Protein AF-0000000084654508 (afdb_homodimer)

Nearest PDB structures (foldseek):
  8imd-assembly1_B  TM=6.483E-01  e=2.596E-02  Paenibacillus lautus NBRC 15380
  6vi4-assembly1_A-2  TM=2.922E-01  e=4.532E+00  Homo sapiens
  8imd-assembly1_B  TM=6.486E-01  e=2.596E-02  Paenibacillus lautus NBRC 15380
  6vi4-assembly1_A-2  TM=2.920E-01  e=4.532E+00  Homo sapiens

Secondary structure (DSSP, 8-state):
--HHHHHHHHHHHHHHHHT------PPPPEEEETTEEPP-SS---EE-TTS-EEEEHHHHHHHTTEEEEEETTTTEEEEEE-----------/--HHHHHHHHHHHHHHHHT------PPPPEEEETTEEPP-SS---EE-TTS-EEEEHHHHHHHTTEEEEEETTTTEEEEEE-----------

Solvent-accessible surface area (backbone atoms only — not comparable to full-atom values): 11128 Å² total; per-residue (Å²): 71,57,74,65,56,55,53,51,43,49,52,51,53,53,54,56,64,70,68,57,80,79,82,74,87,66,82,71,61,43,46,28,46,71,85,40,75,63,81,55,92,73,50,71,48,47,68,46,95,73,72,41,52,29,29,38,44,62,61,55,40,41,71,68,47,23,51,67,46,75,38,81,89,73,34,31,37,43,34,34,67,68,72,78,72,76,75,73,76,72,83,122,72,57,74,65,54,56,52,51,43,50,53,51,53,53,55,56,66,67,68,56,80,78,83,71,88,66,83,71,61,42,43,28,46,71,86,37,75,62,81,55,92,74,50,73,48,46,69,46,96,69,72,40,51,30,30,39,44,61,62,55,40,40,71,70,46,24,51,68,45,76,39,80,88,73,34,31,38,44,34,34,68,68,70,78,72,74,74,74,75,72,81,124

Organism: NCBI:txid1294263

Structure (mmCIF, N/CA/C/O backbone):
data_AF-0000000084654508-model_v1
#
loop_
_entity.id
_entity.type
_entity.pdbx_description
1 polymer 'Copper amine oxidase-like protein'
#
loop_
_atom_site.group_PDB
_atom_site.id
_atom_site.type_symbol
_atom_site.label_atom_id
_atom_site.label_alt_id
_atom_site.label_comp_id
_atom_site.label_asym_id
_atom_site.label_entity_id
_atom_site.label_seq_id
_atom_site.pdbx_PDB_ins_code
_atom_site.Cartn_x
_atom_site.Cartn_y
_atom_site.Cartn_z
_atom_site.occupancy
_atom_site.B_iso_or_equiv
_atom_site.auth_seq_id
_atom_site.auth_comp_id
_atom_site.auth_asym_id
_atom_site.auth_atom_id
_atom_site.pdbx_PDB_model_num
ATOM 1 N N . MET A 1 1 ? 3.09 -46.094 -21.031 1 55.47 1 MET A N 1
ATOM 2 C CA . MET A 1 1 ? 3.889 -44.969 -20.531 1 55.47 1 MET A CA 1
ATOM 3 C C . MET A 1 1 ? 4.863 -45.438 -19.453 1 55.47 1 MET A C 1
ATOM 5 O O . MET A 1 1 ? 4.59 -46.406 -18.734 1 55.47 1 MET A O 1
ATOM 9 N N . LYS A 1 2 ? 6.125 -45.188 -19.812 1 78 2 LYS A N 1
ATOM 10 C CA . LYS A 1 2 ? 7.117 -45.656 -18.844 1 78 2 LYS A CA 1
ATOM 11 C C . LYS A 1 2 ? 6.75 -45.188 -17.438 1 78 2 LYS A C 1
ATOM 13 O O . LYS A 1 2 ? 6.051 -44.188 -17.266 1 78 2 LYS A O 1
ATOM 18 N N . ARG A 1 3 ? 6.906 -46.281 -16.578 1 83.88 3 ARG A N 1
ATOM 19 C CA . ARG A 1 3 ? 6.676 -46.062 -15.164 1 83.88 3 ARG A CA 1
ATOM 20 C C . ARG A 1 3 ? 7.152 -44.688 -14.734 1 83.88 3 ARG A C 1
ATOM 22 O O . ARG A 1 3 ? 6.48 -44 -13.961 1 83.88 3 ARG A O 1
ATOM 29 N N . ILE A 1 4 ? 8.156 -44.188 -15.352 1 82.81 4 ILE A N 1
ATOM 30 C CA . ILE A 1 4 ? 8.789 -42.938 -15.008 1 82.81 4 ILE A CA 1
ATOM 31 C C . ILE A 1 4 ? 7.902 -41.781 -15.461 1 82.81 4 ILE A C 1
ATOM 33 O O . ILE A 1 4 ? 7.746 -40.781 -14.742 1 82.81 4 ILE A O 1
ATOM 37 N N . VAL A 1 5 ? 7.25 -41.875 -16.625 1 80.19 5 VAL A N 1
ATOM 38 C CA . VAL A 1 5 ? 6.406 -40.844 -17.188 1 80.19 5 VAL A CA 1
ATOM 39 C C . VAL A 1 5 ? 5.145 -40.688 -16.328 1 80.19 5 VAL A C 1
ATOM 41 O O . VAL A 1 5 ? 4.668 -39.562 -16.109 1 80.19 5 VAL A O 1
ATOM 44 N N . LYS A 1 6 ? 4.625 -41.812 -15.891 1 82.88 6 LYS A N 1
ATOM 45 C CA . LYS A 1 6 ? 3.449 -41.781 -15.023 1 82.88 6 LYS A CA 1
ATOM 46 C C . LYS A 1 6 ? 3.74 -41.062 -13.719 1 82.88 6 LYS A C 1
ATOM 48 O O . LYS A 1 6 ? 2.943 -40.25 -13.266 1 82.88 6 LYS A O 1
ATOM 53 N N . ILE A 1 7 ? 4.934 -41.344 -13.133 1 85.25 7 ILE A N 1
ATOM 54 C CA . ILE A 1 7 ? 5.34 -40.719 -11.875 1 85.25 7 ILE A CA 1
ATOM 55 C C . ILE A 1 7 ? 5.52 -39.219 -12.055 1 85.25 7 ILE A C 1
ATOM 57 O O . ILE A 1 7 ? 5.051 -38.438 -11.234 1 85.25 7 ILE A O 1
ATOM 61 N N . LEU A 1 8 ? 6.086 -38.812 -13.164 1 83 8 LEU A N 1
ATOM 62 C CA . LEU A 1 8 ? 6.324 -37.406 -13.453 1 83 8 LEU A CA 1
ATOM 63 C C . LEU A 1 8 ? 5.004 -36.656 -13.617 1 83 8 LEU A C 1
ATOM 65 O O . LEU A 1 8 ? 4.852 -35.562 -13.109 1 83 8 LEU A O 1
ATOM 69 N N . THR A 1 9 ? 4.09 -37.281 -14.312 1 84.19 9 THR A N 1
ATOM 70 C CA . THR A 1 9 ? 2.781 -36.688 -14.539 1 84.19 9 THR A CA 1
ATOM 71 C C . THR A 1 9 ? 2.049 -36.469 -13.211 1 84.19 9 THR A C 1
ATOM 73 O O . THR A 1 9 ? 1.467 -35.406 -12.984 1 84.19 9 THR A O 1
ATOM 76 N N . VAL A 1 10 ? 2.152 -37.469 -12.375 1 86.06 10 VAL A N 1
ATOM 77 C CA . VAL A 1 10 ? 1.497 -37.375 -11.07 1 86.06 10 VAL A CA 1
ATOM 78 C C . VAL A 1 10 ? 2.123 -36.25 -10.242 1 86.06 10 VAL A C 1
ATOM 80 O O . VAL A 1 10 ? 1.411 -35.469 -9.617 1 86.06 10 VAL A O 1
ATOM 83 N N . VAL A 1 11 ? 3.426 -36.219 -10.281 1 85.75 11 VAL A N 1
ATOM 84 C CA . VAL A 1 11 ? 4.152 -35.219 -9.523 1 85.75 11 VAL A CA 1
ATOM 85 C C . VAL A 1 11 ? 3.762 -33.812 -10.008 1 85.75 11 VAL A C 1
ATOM 87 O O . VAL A 1 11 ? 3.539 -32.906 -9.203 1 85.75 11 VAL A O 1
ATOM 90 N N . LEU A 1 12 ? 3.574 -33.656 -11.25 1 83.19 12 LEU A N 1
ATOM 91 C CA . LEU A 1 12 ? 3.205 -32.375 -11.844 1 83.19 12 LEU A CA 1
ATOM 92 C C . LEU A 1 12 ? 1.783 -32 -11.453 1 83.19 12 LEU A C 1
ATOM 94 O O . LEU A 1 12 ? 1.524 -30.844 -11.125 1 83.19 12 LEU A O 1
ATOM 98 N N . ILE A 1 13 ? 0.902 -32.875 -11.5 1 83.25 13 ILE A N 1
ATOM 99 C CA . ILE A 1 13 ? -0.489 -32.625 -11.141 1 83.25 13 ILE A CA 1
ATOM 100 C C . ILE A 1 13 ? -0.581 -32.25 -9.664 1 83.25 13 ILE A C 1
ATOM 102 O O . ILE A 1 13 ? -1.269 -31.281 -9.312 1 83.25 13 ILE A O 1
ATOM 106 N N . VAL A 1 14 ? 0.2 -32.938 -8.852 1 83.81 14 VAL A N 1
ATOM 107 C CA . VAL A 1 14 ? 0.154 -32.688 -7.41 1 83.81 14 VAL A CA 1
ATOM 108 C C . VAL A 1 14 ? 0.692 -31.297 -7.102 1 83.81 14 VAL A C 1
ATOM 110 O O . VAL A 1 14 ? 0.102 -30.562 -6.309 1 83.81 14 VAL A O 1
ATOM 113 N N . THR A 1 15 ? 1.79 -30.922 -7.75 1 83.69 15 THR A N 1
ATOM 114 C CA . THR A 1 15 ? 2.387 -29.609 -7.488 1 83.69 15 THR A CA 1
ATOM 115 C C . THR A 1 15 ? 1.466 -28.484 -7.965 1 83.69 15 THR A C 1
ATOM 117 O O . THR A 1 15 ? 1.374 -27.438 -7.324 1 83.69 15 THR A O 1
ATOM 120 N N . TYR A 1 16 ? 0.72 -28.672 -8.984 1 81.5 16 TYR A N 1
ATOM 121 C CA . TYR A 1 16 ? -0.21 -27.688 -9.508 1 81.5 16 TYR A CA 1
AT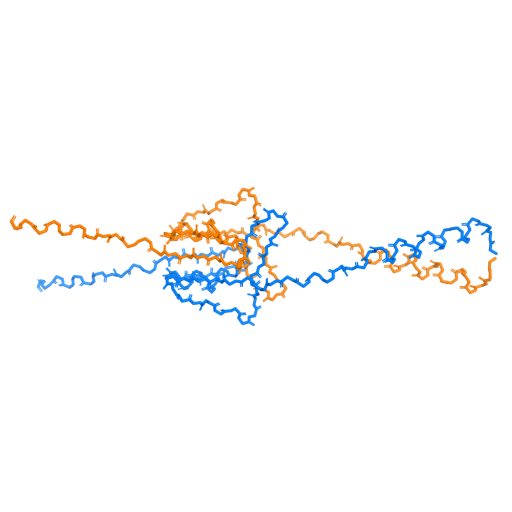OM 122 C C . TYR A 1 16 ? -1.393 -27.484 -8.57 1 81.5 16 TYR A C 1
ATOM 124 O O . TYR A 1 16 ? -1.846 -26.359 -8.352 1 81.5 16 TYR A O 1
ATOM 132 N N . LEU A 1 17 ? -1.836 -28.531 -7.973 1 80.5 17 LEU A N 1
ATOM 133 C CA . LEU A 1 17 ? -2.986 -28.484 -7.078 1 80.5 17 LEU A CA 1
ATOM 134 C C . LEU A 1 17 ? -2.635 -27.781 -5.773 1 80.5 17 LEU A C 1
ATOM 136 O O . LEU A 1 17 ? -3.475 -27.094 -5.188 1 80.5 17 LEU A O 1
ATOM 140 N N . LEU A 1 18 ? -1.39 -27.875 -5.418 1 80.12 18 LEU A N 1
ATOM 141 C CA . LEU A 1 18 ? -0.964 -27.266 -4.16 1 80.12 18 LEU A CA 1
ATOM 142 C C . LEU A 1 18 ? -0.744 -25.766 -4.328 1 80.12 18 LEU A C 1
ATOM 144 O O . LEU A 1 18 ? -0.767 -25.016 -3.346 1 80.12 18 LEU A O 1
ATOM 148 N N . SER A 1 19 ? -0.588 -25.234 -5.574 1 75.19 19 SER A N 1
ATOM 149 C CA . SER A 1 19 ? -0.304 -23.828 -5.828 1 75.19 19 SER A CA 1
ATOM 150 C C . SER A 1 19 ? -1.59 -23.016 -5.996 1 75.19 19 SER A C 1
ATOM 152 O O . SER A 1 19 ? -1.559 -21.875 -6.449 1 75.19 19 SER A O 1
ATOM 154 N N . LEU A 1 20 ? -2.697 -23.547 -5.551 1 72 20 LEU A N 1
ATOM 155 C CA . LEU A 1 20 ? -3.943 -22.797 -5.656 1 72 20 LEU A CA 1
ATOM 156 C C . LEU A 1 20 ? -4.043 -21.75 -4.551 1 72 20 LEU A C 1
ATOM 158 O O . LEU A 1 20 ? -3.76 -22.031 -3.389 1 72 20 LEU A O 1
ATOM 162 N N . PRO A 1 21 ? -4.164 -20.5 -4.961 1 73.06 21 PRO A N 1
ATOM 163 C CA . PRO A 1 21 ? -4.238 -19.422 -3.973 1 73.06 21 PRO A CA 1
ATOM 164 C C . PRO A 1 21 ? -5.383 -19.609 -2.979 1 73.06 21 PRO A C 1
ATOM 166 O O . PRO A 1 21 ? -6.453 -20.109 -3.352 1 73.06 21 PRO A O 1
ATOM 169 N N . THR A 1 22 ? -5.02 -19.609 -1.68 1 70.5 22 THR A N 1
ATOM 170 C CA . THR A 1 22 ? -6.027 -19.609 -0.625 1 70.5 22 THR A CA 1
ATOM 171 C C . THR A 1 22 ? -6.688 -18.234 -0.508 1 70.5 22 THR A C 1
ATOM 173 O O . THR A 1 22 ? -6.031 -17.203 -0.681 1 70.5 22 THR A O 1
ATOM 176 N N . LEU A 1 23 ? -7.953 -18.203 -0.797 1 64.5 23 LEU A N 1
ATOM 177 C CA . LEU A 1 23 ? -8.742 -16.984 -0.592 1 64.5 23 LEU A CA 1
ATOM 178 C C . LEU A 1 23 ? -8.969 -16.734 0.894 1 64.5 23 LEU A C 1
ATOM 180 O O . LEU A 1 23 ? -9.484 -17.594 1.604 1 64.5 23 LEU A O 1
ATOM 184 N N . ALA A 1 24 ? -8.062 -16.062 1.516 1 60.91 24 ALA A N 1
ATOM 185 C CA . ALA A 1 24 ? -8.281 -15.648 2.9 1 60.91 24 ALA A CA 1
ATOM 186 C C . ALA A 1 24 ? -9.289 -14.5 2.979 1 60.91 24 ALA A C 1
ATOM 188 O O . ALA A 1 24 ? -9.227 -13.562 2.182 1 60.91 24 ALA A O 1
ATOM 189 N N . ILE A 1 25 ? -10.383 -14.867 3.527 1 67.56 25 ILE A N 1
ATOM 190 C CA . ILE A 1 25 ? -11.352 -13.812 3.809 1 67.56 25 ILE A CA 1
ATOM 191 C C . ILE A 1 25 ? -10.844 -12.945 4.961 1 67.56 25 ILE A C 1
ATOM 193 O O . ILE A 1 25 ? -10.641 -13.438 6.07 1 67.56 25 ILE A O 1
ATOM 197 N N . GLU A 1 26 ? -10.125 -11.977 4.637 1 74.5 26 GLU A N 1
ATOM 198 C CA . GLU A 1 26 ? -9.703 -11.062 5.695 1 74.5 26 GLU A CA 1
ATOM 199 C C . GLU A 1 26 ? -10.609 -9.836 5.75 1 74.5 26 GLU A C 1
ATOM 201 O O . GLU A 1 26 ? -11.188 -9.438 4.734 1 74.5 26 GLU A O 1
ATOM 206 N N . LEU A 1 27 ? -10.961 -9.406 7.078 1 84.94 27 LEU A N 1
ATOM 207 C CA . LEU A 1 27 ? -11.703 -8.164 7.262 1 84.94 27 LEU A CA 1
ATOM 208 C C . LEU A 1 27 ? -11.039 -7.02 6.512 1 84.94 27 LEU A C 1
ATOM 210 O O . LEU A 1 27 ? -9.805 -6.922 6.477 1 84.94 27 LEU A O 1
ATOM 214 N N . PRO A 1 28 ? -11.883 -6.262 5.91 1 91.12 28 PRO A N 1
ATOM 215 C CA . PRO A 1 28 ? -11.305 -5.102 5.227 1 91.12 28 PRO A CA 1
ATOM 216 C C . PRO A 1 28 ? -10.641 -4.117 6.188 1 91.12 28 PRO A C 1
ATOM 218 O O . PRO A 1 28 ? -11.109 -3.941 7.316 1 91.12 28 PRO A O 1
ATOM 221 N N . ILE A 1 29 ? -9.578 -3.625 5.77 1 95.31 29 ILE A N 1
ATOM 222 C CA . ILE A 1 29 ? -8.844 -2.65 6.574 1 95.31 29 ILE A CA 1
ATOM 223 C C . ILE A 1 29 ? -9.602 -1.322 6.582 1 95.31 29 ILE A C 1
ATOM 225 O O . ILE A 1 29 ? -9.984 -0.813 5.531 1 95.31 29 ILE A O 1
ATOM 229 N N . ARG A 1 30 ? -9.898 -0.706 7.836 1 97 30 ARG A N 1
ATOM 230 C CA . ARG A 1 30 ? -10.5 0.61 8 1 97 30 ARG A CA 1
ATOM 231 C C . ARG A 1 30 ? -9.445 1.666 8.312 1 97 30 ARG A C 1
ATOM 233 O O . ARG A 1 30 ? -8.609 1.475 9.195 1 97 30 ARG A O 1
ATOM 240 N N . VAL A 1 31 ? -9.438 2.697 7.496 1 98.19 31 VAL A N 1
ATOM 241 C CA . VAL A 1 31 ? -8.539 3.828 7.73 1 98.19 31 VAL A CA 1
ATOM 242 C C . VAL A 1 31 ? -9.352 5.047 8.156 1 98.19 31 VAL A C 1
ATOM 244 O O . VAL A 1 31 ? -10.32 5.422 7.488 1 98.19 31 VAL A O 1
ATOM 247 N N . VAL A 1 32 ? -9.078 5.59 9.344 1 98.38 32 VAL A N 1
ATOM 248 C CA . VAL A 1 32 ? -9.75 6.762 9.898 1 98.38 32 VAL A CA 1
ATOM 249 C C . VAL A 1 32 ? -8.758 7.91 10.039 1 98.38 32 VAL A C 1
ATOM 251 O O . VAL A 1 32 ? -7.664 7.73 10.578 1 98.38 32 VAL A O 1
ATOM 254 N N . VAL A 1 33 ? -9.094 9.086 9.477 1 97.88 33 VAL A N 1
ATOM 255 C CA . VAL A 1 33 ? -8.297 10.297 9.586 1 97.88 33 VAL A CA 1
ATOM 256 C C . VAL A 1 33 ? -9.086 11.375 10.328 1 97.88 33 VAL A C 1
ATOM 258 O O . VAL A 1 33 ? -10.148 11.797 9.875 1 97.88 33 VAL A O 1
ATOM 261 N N . ASN A 1 34 ? -8.523 11.734 11.461 1 97.06 34 ASN A N 1
ATOM 262 C CA . ASN A 1 34 ? -9.172 12.742 12.297 1 97.06 34 ASN A CA 1
ATOM 263 C C . ASN A 1 34 ? -10.648 12.414 12.523 1 97.06 34 ASN A C 1
ATOM 265 O O . ASN A 1 34 ? -11.516 13.273 12.367 1 97.06 34 ASN A O 1
ATOM 269 N N . GLY A 1 35 ? -10.914 11.164 12.727 1 96.44 35 GLY A N 1
ATOM 270 C CA . GLY A 1 35 ? -12.25 10.727 13.102 1 96.44 35 GLY A CA 1
ATOM 271 C C . GLY A 1 35 ? -13.125 10.383 11.914 1 96.44 35 GLY A C 1
ATOM 272 O O . GLY A 1 35 ? -14.242 9.898 12.078 1 96.44 35 GLY A O 1
ATOM 273 N N . THR A 1 36 ? -12.68 10.57 10.758 1 97.5 36 THR A N 1
ATOM 274 C CA . THR A 1 36 ? -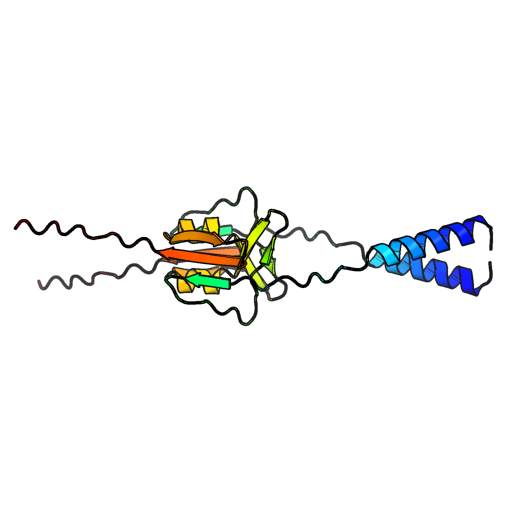13.469 10.328 9.562 1 97.5 36 THR A CA 1
ATOM 275 C C . THR A 1 36 ? -12.938 9.117 8.797 1 97.5 36 THR A C 1
ATOM 277 O O . THR A 1 36 ? -11.742 9.039 8.5 1 97.5 36 THR A O 1
ATOM 280 N N . LYS A 1 37 ? -13.836 8.25 8.539 1 97.62 37 LYS A N 1
ATOM 281 C CA . LYS A 1 37 ? -13.453 7.082 7.75 1 97.62 37 LYS A CA 1
ATOM 282 C C . LYS A 1 37 ? -13.195 7.465 6.297 1 97.62 37 LYS A C 1
ATOM 284 O O . LYS A 1 37 ? -13.992 8.18 5.684 1 97.62 37 LYS A O 1
ATOM 289 N N . ILE A 1 38 ? -12.094 6.926 5.797 1 97.19 38 ILE A N 1
ATOM 290 C CA . ILE A 1 38 ? -11.711 7.207 4.414 1 97.19 38 ILE A CA 1
ATOM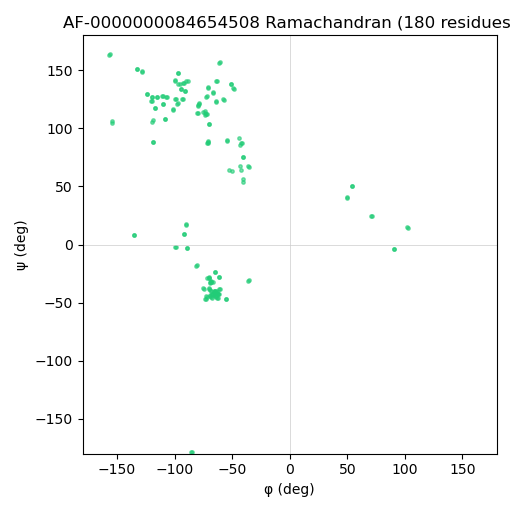 291 C C . ILE A 1 38 ? -12.25 6.109 3.498 1 97.19 38 ILE A C 1
ATOM 293 O O . ILE A 1 38 ? -12.164 4.922 3.822 1 97.19 38 ILE A O 1
ATOM 297 N N . ASN A 1 39 ? -12.82 6.551 2.436 1 95.5 39 ASN A N 1
ATOM 298 C CA . ASN A 1 39 ? -13.273 5.625 1.402 1 95.5 39 ASN A CA 1
ATOM 299 C C . ASN A 1 39 ? -12.195 5.41 0.339 1 95.5 39 ASN A C 1
ATOM 301 O O . ASN A 1 39 ? -11.539 6.359 -0.087 1 95.5 39 ASN A O 1
ATOM 305 N N . PHE A 1 40 ? -12.062 4.16 -0.074 1 95.75 40 PHE A N 1
ATOM 306 C CA . PHE A 1 40 ? -11.133 3.779 -1.13 1 95.75 40 PHE A CA 1
ATOM 307 C C . PHE A 1 40 ? -11.875 3.166 -2.312 1 95.75 40 PHE A C 1
ATOM 309 O O . PHE A 1 40 ? -12.008 1.944 -2.404 1 95.75 40 PHE A O 1
ATOM 316 N N . PRO A 1 41 ? -12.297 3.906 -3.191 1 93.12 41 PRO A N 1
ATOM 317 C CA . PRO A 1 41 ? -13.188 3.43 -4.258 1 93.12 41 PRO A CA 1
ATOM 318 C C . PRO A 1 41 ? -12.477 2.49 -5.23 1 93.12 41 PRO A C 1
ATOM 320 O O . PRO A 1 41 ? -13.102 1.575 -5.773 1 93.12 41 PRO A O 1
ATOM 323 N N . ASP A 1 42 ? -11.18 2.684 -5.477 1 90.38 42 ASP A N 1
ATOM 324 C CA . ASP A 1 42 ? -10.547 1.92 -6.547 1 90.38 42 ASP A CA 1
ATOM 325 C C . ASP A 1 42 ? -9.195 1.361 -6.098 1 90.38 42 ASP A C 1
ATOM 327 O O . ASP A 1 42 ? -8.422 0.859 -6.914 1 90.38 42 ASP A O 1
ATOM 331 N N . ALA A 1 43 ? -8.867 1.45 -4.953 1 89.69 43 ALA A N 1
ATOM 332 C CA . ALA A 1 43 ? -7.621 0.927 -4.406 1 89.69 43 ALA A CA 1
ATOM 333 C C . ALA A 1 43 ? -7.758 0.635 -2.914 1 89.69 43 ALA A C 1
ATOM 335 O O . ALA A 1 43 ? -7.676 1.547 -2.088 1 89.69 43 ALA A O 1
ATOM 336 N N . GLU A 1 44 ? -7.824 -0.579 -2.578 1 93.19 44 GLU A N 1
ATOM 337 C CA . GLU A 1 44 ? -8.086 -0.921 -1.184 1 93.19 44 GLU A CA 1
ATOM 338 C C . GLU A 1 44 ? -6.789 -1.064 -0.397 1 93.19 44 GLU A C 1
ATOM 340 O O . GLU A 1 44 ? -5.801 -1.592 -0.912 1 93.19 44 GLU A O 1
ATOM 345 N N . PRO A 1 45 ? -6.793 -0.589 0.832 1 96.5 45 PRO A N 1
ATOM 346 C CA . PRO A 1 45 ? -5.66 -0.875 1.717 1 96.5 45 PRO A CA 1
ATOM 347 C C . PRO A 1 45 ? -5.477 -2.367 1.977 1 96.5 45 PRO A C 1
ATOM 349 O O . PRO A 1 45 ? -6.414 -3.148 1.806 1 96.5 45 PRO A O 1
ATOM 352 N N . PHE A 1 46 ? -4.289 -2.801 2.336 1 94.06 46 PHE A N 1
ATOM 353 C CA . PHE A 1 46 ? -4.023 -4.184 2.717 1 94.06 46 PHE A CA 1
ATOM 354 C C . PHE A 1 46 ? -2.793 -4.273 3.609 1 94.06 46 PHE A C 1
ATOM 356 O O . PHE A 1 46 ? -2.041 -3.307 3.738 1 94.06 46 PHE A O 1
ATOM 363 N N . ILE A 1 47 ? -2.699 -5.379 4.234 1 93 47 ILE A N 1
ATOM 364 C CA . ILE A 1 47 ? -1.519 -5.664 5.043 1 93 47 ILE A CA 1
ATOM 365 C C . ILE A 1 47 ? -0.498 -6.438 4.211 1 93 47 ILE A C 1
ATOM 367 O O . ILE A 1 47 ? -0.819 -7.477 3.631 1 93 47 ILE A O 1
ATOM 371 N N . ASP A 1 48 ? 0.675 -5.918 4.145 1 91.06 48 ASP A N 1
ATOM 372 C CA . ASP A 1 48 ? 1.679 -6.543 3.289 1 91.06 48 ASP A CA 1
ATOM 373 C C . ASP A 1 48 ? 2.395 -7.676 4.02 1 91.06 48 ASP A C 1
ATOM 375 O O . ASP A 1 48 ? 2.045 -8.008 5.156 1 91.06 48 ASP A O 1
ATOM 379 N N . GLU A 1 49 ? 3.334 -8.289 3.375 1 87.81 49 GLU A N 1
ATOM 380 C CA . GLU A 1 49 ? 4.027 -9.461 3.896 1 87.81 49 GLU A CA 1
ATOM 381 C C . GLU A 1 49 ? 4.836 -9.117 5.145 1 87.81 49 GLU A C 1
ATOM 383 O O . GLU A 1 49 ? 5.156 -10 5.945 1 87.81 49 GLU A O 1
ATOM 388 N N . ASN A 1 50 ? 5.18 -7.844 5.246 1 91.25 50 ASN A N 1
ATOM 389 C CA . ASN A 1 50 ? 5.934 -7.387 6.41 1 91.25 50 ASN A CA 1
ATOM 390 C C . ASN A 1 50 ? 5.008 -6.891 7.516 1 91.25 50 ASN A C 1
ATOM 392 O O . ASN A 1 50 ? 5.449 -6.211 8.445 1 91.25 50 ASN A O 1
ATOM 396 N N . SER A 1 51 ? 3.725 -7.094 7.375 1 91.62 51 SER A N 1
ATOM 397 C CA . SER A 1 51 ? 2.707 -6.75 8.359 1 91.62 51 SER A CA 1
ATOM 398 C C . SER A 1 51 ? 2.516 -5.242 8.453 1 91.62 51 SER A C 1
ATOM 400 O O . SER A 1 51 ? 2.227 -4.711 9.531 1 91.62 51 SER A O 1
ATOM 402 N N . ARG A 1 52 ? 2.855 -4.609 7.402 1 93.5 52 ARG A N 1
ATOM 403 C CA . ARG A 1 52 ? 2.604 -3.172 7.336 1 93.5 52 ARG A CA 1
ATOM 404 C C . ARG A 1 52 ? 1.335 -2.875 6.543 1 93.5 52 ARG A C 1
ATOM 406 O O . ARG A 1 52 ? 1.048 -3.539 5.547 1 93.5 52 ARG A O 1
ATOM 413 N N . THR A 1 53 ? 0.586 -1.943 6.973 1 96.5 53 THR A N 1
ATOM 414 C CA . THR A 1 53 ? -0.625 -1.538 6.266 1 96.5 53 THR A CA 1
ATOM 415 C C . THR A 1 53 ? -0.288 -0.621 5.094 1 96.5 53 THR A C 1
ATOM 417 O O . THR A 1 53 ? 0.205 0.491 5.293 1 96.5 53 THR A O 1
ATOM 420 N N . GLN A 1 54 ? -0.525 -1.097 3.875 1 97.19 54 GLN A N 1
ATOM 421 C CA . GLN A 1 54 ? -0.359 -0.316 2.654 1 97.19 54 GLN A CA 1
ATOM 422 C C . GLN A 1 54 ? -1.657 0.387 2.27 1 97.19 54 GLN A C 1
ATOM 424 O O . GLN A 1 54 ? -2.734 -0.212 2.324 1 97.19 54 GLN A O 1
ATOM 429 N N . VAL A 1 55 ? -1.563 1.667 1.968 1 98 55 VAL A N 1
ATOM 430 C CA . VAL A 1 55 ? -2.744 2.441 1.601 1 98 55 VAL A CA 1
ATOM 431 C C . VAL A 1 55 ? -2.457 3.26 0.344 1 98 55 VAL A C 1
ATOM 433 O O . VAL A 1 55 ? -1.311 3.645 0.095 1 98 55 VAL A O 1
ATOM 436 N N . PRO A 1 56 ? -3.461 3.516 -0.413 1 97.69 56 PRO A N 1
ATOM 437 C CA . PRO A 1 56 ? -3.256 4.465 -1.511 1 97.69 56 PRO A CA 1
ATOM 438 C C . PRO A 1 56 ? -2.926 5.871 -1.02 1 97.69 56 PRO A C 1
ATOM 440 O O . PRO A 1 56 ? -3.732 6.492 -0.323 1 97.69 56 PRO A O 1
ATOM 443 N N . ILE A 1 57 ? -1.826 6.422 -1.421 1 97.88 57 ILE A N 1
ATOM 444 C CA . ILE A 1 57 ? -1.277 7.641 -0.833 1 97.88 57 ILE A CA 1
ATOM 445 C C . ILE A 1 57 ? -2.178 8.828 -1.167 1 97.88 57 ILE A C 1
ATOM 447 O O . ILE A 1 57 ? -2.332 9.742 -0.358 1 97.88 57 ILE A O 1
ATOM 451 N N . ARG A 1 58 ? -2.811 8.805 -2.328 1 97.19 58 ARG A N 1
ATOM 452 C CA . ARG A 1 58 ? -3.615 9.938 -2.758 1 97.19 58 ARG A CA 1
ATOM 453 C C . ARG A 1 58 ? -4.781 10.172 -1.805 1 97.19 58 ARG A C 1
ATOM 455 O O . ARG A 1 58 ? -4.992 11.297 -1.336 1 97.19 58 ARG A O 1
ATOM 462 N N . PHE A 1 59 ? -5.461 9.195 -1.439 1 96.31 59 PHE A N 1
ATOM 463 C CA . PHE A 1 59 ? -6.645 9.328 -0.593 1 96.31 59 PHE A CA 1
ATOM 464 C C . PHE A 1 59 ? -6.25 9.672 0.837 1 96.31 59 PHE A C 1
ATOM 466 O O . PHE A 1 59 ? -6.84 10.562 1.45 1 96.31 59 PHE A O 1
ATOM 473 N N . VAL A 1 60 ? -5.266 9 1.337 1 96.81 60 VAL A N 1
ATOM 474 C CA . VAL A 1 60 ? -4.855 9.211 2.721 1 96.81 60 VAL A CA 1
ATOM 475 C C . VAL A 1 60 ? -4.125 10.547 2.84 1 96.81 60 VAL A C 1
ATOM 477 O O . VAL A 1 60 ? -4.375 11.32 3.77 1 96.81 60 VAL A O 1
ATOM 480 N N . GLY A 1 61 ? -3.164 10.812 1.919 1 97.12 61 GLY A N 1
ATOM 481 C CA . GLY A 1 61 ? -2.449 12.086 1.937 1 97.12 61 GLY A CA 1
ATOM 482 C C . GLY A 1 61 ? -3.371 13.289 1.882 1 97.12 61 GLY A C 1
ATOM 483 O O . GLY A 1 61 ? -3.223 14.227 2.668 1 97.12 61 GLY A O 1
ATOM 484 N N . GLU A 1 62 ? -4.32 13.266 0.99 1 96.56 62 GLU A N 1
ATOM 485 C CA . GLU A 1 62 ? -5.262 14.375 0.852 1 96.56 62 GLU A CA 1
ATOM 486 C C . GLU A 1 62 ? -6.133 14.516 2.096 1 96.56 62 GLU A C 1
ATOM 488 O O . GLU A 1 62 ? -6.418 15.625 2.539 1 96.56 62 GLU A O 1
ATOM 493 N N . ALA A 1 63 ? -6.547 13.414 2.637 1 96.38 63 ALA A N 1
ATOM 494 C CA . ALA A 1 63 ? -7.34 13.445 3.863 1 96.38 63 ALA A CA 1
ATOM 495 C C . ALA A 1 63 ? -6.551 14.078 5.008 1 96.38 63 ALA A C 1
ATOM 497 O O . ALA A 1 63 ? -7.133 14.703 5.898 1 96.38 63 ALA A O 1
ATOM 498 N N . LEU A 1 64 ? -5.289 13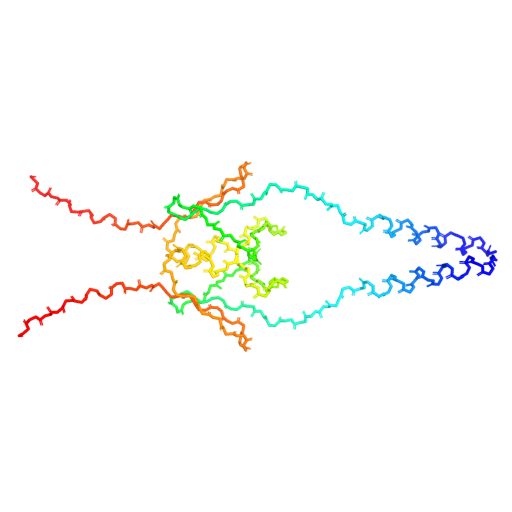.984 4.98 1 96.25 64 LEU A N 1
ATOM 499 C CA . LEU A 1 64 ? -4.422 14.531 6.023 1 96.25 64 LEU A CA 1
ATOM 500 C C . LEU A 1 64 ? -4.039 15.977 5.715 1 96.25 64 LEU A C 1
ATOM 502 O O . LEU A 1 64 ? -3.279 16.594 6.465 1 96.25 64 LEU A O 1
ATOM 506 N N . GLY A 1 65 ? -4.488 16.422 4.574 1 94.88 65 GLY A N 1
ATOM 507 C CA . GLY A 1 65 ? -4.352 17.844 4.277 1 94.88 65 GLY A CA 1
ATOM 508 C C . GLY A 1 65 ? -3.219 18.141 3.311 1 94.88 65 GLY A C 1
ATOM 509 O O . GLY A 1 65 ? -2.838 19.297 3.133 1 94.88 65 GLY A O 1
ATOM 510 N N . ALA A 1 66 ? -2.705 17.125 2.646 1 97.06 66 ALA A N 1
ATOM 511 C CA . ALA A 1 66 ? -1.603 17.328 1.71 1 97.06 66 ALA A CA 1
ATOM 512 C C . ALA A 1 66 ? -2.115 17.453 0.278 1 97.06 66 ALA A C 1
ATOM 514 O O . ALA A 1 66 ? -3.148 16.875 -0.07 1 97.06 66 ALA A O 1
ATOM 515 N N . ASN A 1 67 ? -1.458 18.25 -0.582 1 97.81 67 ASN A N 1
ATOM 516 C CA . ASN A 1 67 ? -1.541 18.141 -2.035 1 97.81 67 ASN A CA 1
ATOM 517 C C . ASN A 1 67 ? -0.656 17.016 -2.562 1 97.81 67 ASN A C 1
ATOM 519 O O . ASN A 1 67 ? 0.558 17.016 -2.35 1 97.81 67 ASN A O 1
ATOM 523 N N . VAL A 1 68 ? -1.269 16.078 -3.195 1 97.69 68 VAL A N 1
ATOM 524 C CA . VAL A 1 68 ? -0.539 14.906 -3.676 1 97.69 68 VAL A CA 1
ATOM 525 C C . VAL A 1 68 ? -0.392 14.977 -5.195 1 97.69 68 VAL A C 1
ATOM 527 O O . VAL A 1 68 ? -1.377 15.172 -5.91 1 97.69 68 VAL A O 1
ATOM 530 N N . SER A 1 69 ? 0.834 14.859 -5.652 1 97.69 69 SER A N 1
ATOM 531 C CA . SER A 1 69 ? 1.113 14.797 -7.086 1 97.69 69 SER A CA 1
ATOM 532 C C . SER A 1 69 ? 1.98 13.586 -7.426 1 97.69 69 SER A C 1
ATOM 534 O O . SER A 1 69 ? 2.795 13.148 -6.609 1 97.69 69 SER A O 1
ATOM 536 N N . TRP A 1 70 ? 1.75 13.109 -8.586 1 96.62 70 TRP A N 1
ATOM 537 C CA . TRP A 1 70 ? 2.467 11.93 -9.055 1 96.62 70 TRP A CA 1
ATOM 538 C C . TRP A 1 70 ? 3.189 12.219 -10.367 1 96.62 70 TRP A C 1
ATOM 540 O O . TRP A 1 70 ? 2.613 12.812 -11.281 1 96.62 70 TRP A O 1
ATOM 550 N N . ASP A 1 71 ? 4.422 11.891 -10.383 1 96.25 71 ASP A N 1
ATOM 551 C CA . ASP A 1 71 ? 5.227 11.891 -11.602 1 96.25 71 ASP A CA 1
ATOM 552 C C . ASP A 1 71 ? 5.535 10.469 -12.055 1 96.25 71 ASP A C 1
ATOM 554 O O . ASP A 1 71 ? 6.375 9.789 -11.461 1 96.25 71 ASP A O 1
ATOM 558 N N . GLY A 1 72 ? 4.91 10.062 -13.109 1 93.12 72 GLY A N 1
ATOM 559 C CA . GLY A 1 72 ? 5.062 8.711 -13.625 1 93.12 72 GLY A CA 1
ATOM 560 C C . GLY A 1 72 ? 6.43 8.453 -14.227 1 93.12 72 GLY A C 1
ATOM 561 O O . GLY A 1 72 ? 6.914 7.32 -14.227 1 93.12 72 GLY A O 1
ATOM 562 N N . ASN A 1 73 ? 7.082 9.477 -14.742 1 92.38 73 ASN A N 1
ATOM 563 C CA . ASN A 1 73 ? 8.398 9.32 -15.352 1 92.38 73 ASN A CA 1
ATOM 564 C C . ASN A 1 73 ? 9.461 8.977 -14.312 1 92.38 73 ASN A C 1
ATOM 566 O O . ASN A 1 73 ? 10.289 8.094 -14.539 1 92.38 73 ASN A O 1
ATOM 570 N N . THR A 1 74 ? 9.453 9.633 -13.25 1 93.25 74 THR A N 1
ATOM 571 C CA . THR A 1 74 ? 10.453 9.406 -12.203 1 93.25 74 THR A CA 1
ATOM 572 C C . THR A 1 74 ? 9.883 8.523 -11.102 1 93.25 74 THR A C 1
ATOM 574 O O . THR A 1 74 ? 10.578 8.211 -10.125 1 93.25 74 THR A O 1
ATOM 577 N N . LYS A 1 75 ? 8.602 8.125 -11.203 1 94.75 75 LYS A N 1
ATOM 578 C CA . LYS A 1 75 ? 7.93 7.34 -10.172 1 94.75 75 LYS A CA 1
ATOM 579 C C . LYS A 1 75 ? 8.031 8.023 -8.812 1 94.75 75 LYS A C 1
ATOM 581 O O . LYS A 1 75 ? 8.461 7.41 -7.836 1 94.75 75 LYS A O 1
ATOM 586 N N . LYS A 1 76 ? 7.672 9.273 -8.836 1 96.88 76 LYS A N 1
ATOM 587 C CA . LYS A 1 76 ? 7.789 10.094 -7.633 1 96.88 76 LYS A CA 1
ATOM 588 C C . LYS A 1 76 ? 6.426 10.625 -7.195 1 96.88 76 LYS A C 1
ATOM 590 O O . LYS A 1 76 ? 5.672 11.156 -8.016 1 96.88 76 LYS A O 1
ATOM 595 N N . SER A 1 77 ? 6.098 10.391 -5.973 1 98 77 SER A N 1
ATOM 596 C CA . SER A 1 77 ? 4.93 11 -5.344 1 98 77 SER A CA 1
ATOM 597 C C . SER A 1 77 ? 5.332 12.172 -4.453 1 98 77 SER A C 1
ATOM 599 O O . SER A 1 77 ? 6.043 11.992 -3.463 1 98 77 SER A O 1
ATOM 601 N N . ASP A 1 78 ? 4.898 13.398 -4.816 1 98.25 78 ASP A N 1
ATOM 602 C CA . ASP A 1 78 ? 5.129 14.586 -4 1 98.25 78 ASP A CA 1
ATOM 603 C C . ASP A 1 78 ? 3.914 14.906 -3.137 1 98.25 78 ASP A C 1
ATOM 605 O O . ASP A 1 78 ? 2.801 15.039 -3.646 1 98.25 78 ASP A O 1
ATOM 609 N N . ASN A 1 79 ? 4.098 14.938 -1.884 1 98 79 ASN A N 1
ATOM 610 C CA . ASN A 1 79 ? 3.064 15.219 -0.895 1 98 79 ASN A CA 1
ATOM 611 C C . ASN A 1 79 ? 3.396 16.453 -0.072 1 98 79 ASN A C 1
ATOM 613 O O . ASN A 1 79 ? 4.289 16.422 0.776 1 98 79 ASN A O 1
ATOM 617 N N . ASN A 1 80 ? 2.738 17.594 -0.291 1 97.38 80 ASN A N 1
ATOM 618 C CA 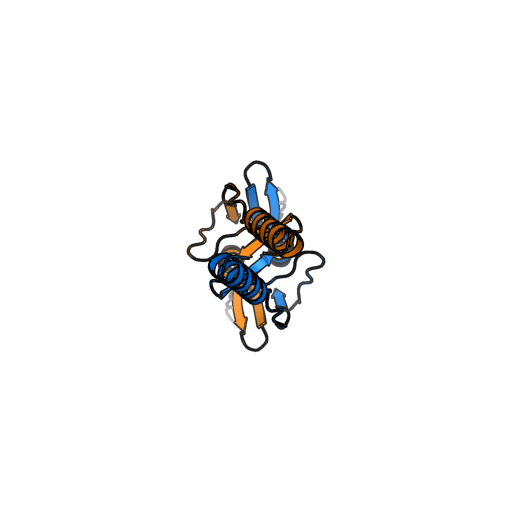. ASN A 1 80 ? 3.029 18.859 0.375 1 97.38 80 ASN A CA 1
ATOM 619 C C . ASN A 1 80 ? 1.829 19.375 1.172 1 97.38 80 ASN A C 1
ATOM 621 O O . ASN A 1 80 ? 0.733 19.516 0.626 1 97.38 80 ASN A O 1
ATOM 625 N N . ILE A 1 81 ? 2.053 19.594 2.457 1 93.81 81 ILE A N 1
ATOM 626 C CA . ILE A 1 81 ? 0.986 20.078 3.322 1 93.81 81 ILE A CA 1
ATOM 627 C C . ILE A 1 81 ? 0.604 21.5 2.914 1 93.81 81 ILE A C 1
ATOM 629 O O . ILE A 1 81 ? 1.476 22.344 2.693 1 93.81 81 ILE A O 1
ATOM 633 N N . LYS A 1 82 ? -0.651 21.719 2.773 1 84.75 82 LYS A N 1
ATOM 634 C CA . LYS A 1 82 ? -1.158 23.047 2.434 1 84.75 82 LYS A CA 1
ATOM 635 C C . LYS A 1 82 ? -0.997 24.016 3.604 1 84.75 82 LYS A C 1
ATOM 637 O O . LYS A 1 82 ? -1.453 23.734 4.715 1 84.75 82 LYS A O 1
ATOM 642 N N . ARG A 1 83 ? 0.021 24.969 3.564 1 73.94 83 ARG A N 1
ATOM 643 C CA . ARG A 1 83 ? 0.162 26.016 4.57 1 73.94 83 ARG A CA 1
ATOM 644 C C . ARG A 1 83 ? -0.922 27.078 4.406 1 73.94 83 ARG A C 1
ATOM 646 O O . ARG A 1 83 ? -1.201 27.516 3.293 1 73.94 83 ARG A O 1
ATOM 653 N N . LYS A 1 84 ? -1.8 27.156 5.336 1 58.88 84 LYS A N 1
ATOM 654 C CA . LYS A 1 84 ? -2.662 28.328 5.293 1 58.88 84 LYS A CA 1
ATOM 655 C C . LYS A 1 84 ? -1.836 29.6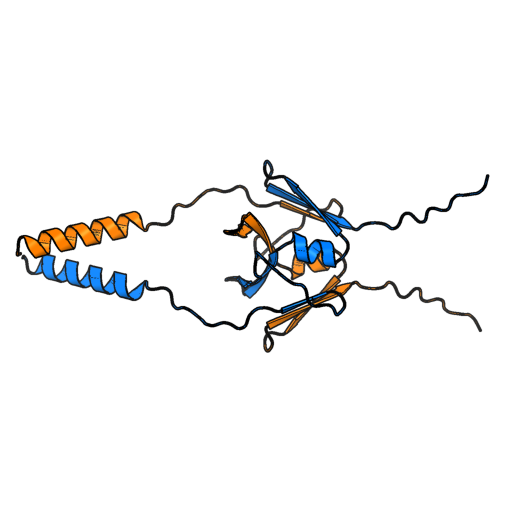09 5.258 1 58.88 84 LYS A C 1
ATOM 657 O O . LYS A 1 84 ? -1 29.844 6.133 1 58.88 84 LYS A O 1
ATOM 662 N N . LYS A 1 85 ? -1.452 30.141 4.137 1 53.41 85 LYS A N 1
ATOM 663 C CA . LYS A 1 85 ? -0.907 31.5 4.113 1 53.41 85 LYS A CA 1
ATOM 664 C C . LYS A 1 85 ? -1.717 32.438 5.008 1 53.41 85 LYS A C 1
ATOM 666 O O . LYS A 1 85 ? -2.938 32.531 4.867 1 53.41 85 LYS A O 1
ATOM 671 N N . SER A 1 86 ? -1.45 32.562 6.258 1 51.56 86 SER A N 1
ATOM 672 C CA . SER A 1 86 ? -1.96 33.75 6.941 1 51.56 86 SER A CA 1
ATOM 673 C C . SER A 1 86 ? -1.817 34.969 6.07 1 51.56 86 SER A C 1
ATOM 675 O O . SER A 1 86 ? -0.706 35.344 5.688 1 51.56 86 SER A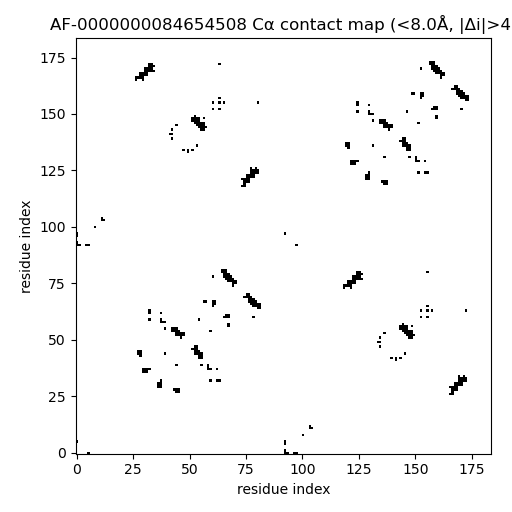 O 1
ATOM 677 N N . SER A 1 87 ? -2.539 35.156 5.16 1 48.31 87 SER A N 1
ATOM 678 C CA . SER A 1 87 ? -2.633 36.406 4.434 1 48.31 87 SER A CA 1
ATOM 679 C C . SER A 1 87 ? -2.564 37.594 5.379 1 48.31 87 SER A C 1
ATOM 681 O O . SER A 1 87 ? -3.527 37.875 6.09 1 48.31 87 SER A O 1
ATOM 683 N N . ALA A 1 88 ? -1.602 37.875 6.309 1 46.75 88 ALA A N 1
ATOM 684 C CA . ALA A 1 88 ? -1.493 39.188 6.906 1 46.75 88 ALA A CA 1
ATOM 685 C C . ALA A 1 88 ? -1.419 40.281 5.832 1 46.75 88 ALA A C 1
ATOM 687 O O . ALA A 1 88 ? -0.413 40.375 5.125 1 46.75 88 ALA A O 1
ATOM 688 N N . SER A 1 89 ? -2.354 40.469 5.082 1 46.94 89 SER A N 1
ATOM 689 C CA . SER A 1 89 ? -2.521 41.75 4.41 1 46.94 89 SER A CA 1
ATOM 690 C C . SER A 1 89 ? -2.098 42.906 5.309 1 46.94 89 SER A C 1
ATOM 692 O O . SER A 1 89 ? -2.738 43.188 6.328 1 46.94 89 SER A O 1
ATOM 694 N N . ASP A 1 90 ? -0.852 43.094 5.656 1 42.25 90 ASP A N 1
ATOM 695 C CA . ASP A 1 90 ? -0.307 44.312 6.215 1 42.25 90 ASP A CA 1
ATOM 696 C C . ASP A 1 90 ? -0.826 45.531 5.457 1 42.25 90 ASP A C 1
ATOM 698 O O . ASP A 1 90 ? -0.7 45.625 4.234 1 42.25 90 ASP A O 1
ATOM 702 N N . ARG A 1 91 ? -1.912 46.156 5.844 1 41.22 91 ARG A N 1
ATOM 703 C CA . ARG A 1 91 ? -2.328 47.531 5.516 1 41.22 91 ARG A CA 1
ATOM 704 C C . ARG A 1 91 ? -1.151 48.5 5.598 1 41.22 91 ARG A C 1
ATOM 706 O O . ARG A 1 91 ? -0.615 48.75 6.684 1 41.22 91 ARG A O 1
ATOM 713 N N . GLU A 1 92 ? -0.096 48.406 4.773 1 29.36 92 GLU A N 1
ATOM 714 C CA . GLU A 1 92 ? 0.454 49.75 4.504 1 29.36 92 GLU A CA 1
ATOM 715 C C . GLU A 1 92 ? -0.546 50.625 3.748 1 29.36 92 GLU A C 1
ATOM 717 O O . GLU A 1 92 ? -1.321 50.125 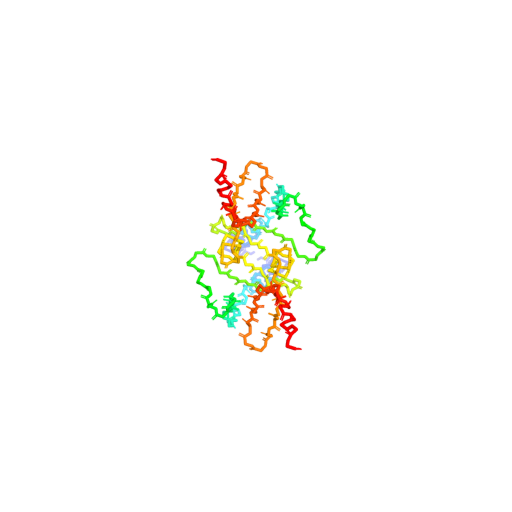2.932 1 29.36 92 GLU A O 1
ATOM 722 N N . MET B 1 1 ? 3.043 -45.281 -22.875 1 55.41 1 MET B N 1
ATOM 723 C CA . MET B 1 1 ? 2.117 -44.281 -22.375 1 55.41 1 MET B CA 1
ATOM 724 C C . MET B 1 1 ? 1.175 -43.812 -23.484 1 55.41 1 MET B C 1
ATOM 726 O O . MET B 1 1 ? 1.54 -43.812 -24.656 1 55.41 1 MET B O 1
ATOM 730 N N . LYS B 1 2 ? -0.103 -44.062 -23.156 1 78 2 LYS B N 1
ATOM 731 C CA . LYS B 1 2 ? -1.069 -43.688 -24.188 1 78 2 LYS B CA 1
ATOM 732 C C . LYS B 1 2 ? -0.811 -42.281 -24.688 1 78 2 LYS B C 1
ATOM 734 O O . LYS B 1 2 ? -0.23 -41.438 -23.984 1 78 2 LYS B O 1
ATOM 739 N N . ARG B 1 3 ? -0.858 -42.312 -26.094 1 83.88 3 ARG B N 1
ATOM 740 C CA . ARG B 1 3 ? -0.705 -41.062 -26.812 1 83.88 3 ARG B CA 1
ATOM 741 C C . ARG B 1 3 ? -1.354 -39.906 -26.047 1 83.88 3 ARG B C 1
ATOM 743 O O . ARG B 1 3 ? -0.793 -38.812 -25.969 1 83.88 3 ARG B O 1
ATOM 750 N N . ILE B 1 4 ? -2.371 -40.188 -25.328 1 83.12 4 ILE B N 1
ATOM 751 C CA . ILE B 1 4 ? -3.158 -39.188 -24.609 1 83.12 4 ILE B CA 1
ATOM 752 C C . ILE B 1 4 ? -2.396 -38.719 -23.375 1 83.12 4 ILE B C 1
ATOM 754 O O . ILE B 1 4 ? -2.391 -37.531 -23.047 1 83.12 4 ILE B O 1
ATOM 758 N N . VAL B 1 5 ? -1.688 -39.625 -22.688 1 80.31 5 VAL B N 1
ATOM 759 C CA . VAL B 1 5 ? -0.944 -39.312 -21.469 1 80.31 5 VAL B CA 1
ATOM 760 C C . VAL B 1 5 ? 0.255 -38.438 -21.812 1 80.31 5 VAL B C 1
ATOM 762 O O . VAL B 1 5 ? 0.591 -37.5 -21.047 1 80.31 5 VAL B O 1
ATOM 765 N N . LYS B 1 6 ? 0.883 -38.75 -22.938 1 82.88 6 LYS B N 1
ATOM 766 C CA . LYS B 1 6 ? 2.014 -37.938 -23.375 1 82.88 6 LYS B CA 1
ATOM 767 C C . LYS B 1 6 ? 1.587 -36.5 -23.672 1 82.88 6 LYS B C 1
ATOM 769 O O . LYS B 1 6 ? 2.268 -35.562 -23.266 1 82.88 6 LYS B O 1
ATOM 774 N N . ILE B 1 7 ? 0.414 -36.344 -24.328 1 85.19 7 ILE B N 1
ATOM 775 C CA . ILE B 1 7 ? -0.11 -35.031 -24.688 1 85.19 7 ILE B CA 1
ATOM 776 C C . ILE B 1 7 ? -0.453 -34.25 -23.406 1 85.19 7 ILE B C 1
ATOM 778 O O . ILE B 1 7 ? -0.114 -33.094 -23.297 1 85.19 7 ILE B O 1
ATOM 782 N N . LEU B 1 8 ? -1.017 -34.906 -22.438 1 83.12 8 LEU B N 1
ATOM 783 C CA . LEU B 1 8 ? -1.402 -34.281 -21.172 1 83.12 8 LEU B CA 1
ATOM 784 C C . LEU B 1 8 ? -0.175 -33.812 -20.406 1 83.12 8 LEU B C 1
ATOM 786 O O . LEU B 1 8 ? -0.175 -32.688 -19.859 1 83.12 8 LEU B O 1
ATOM 790 N N . THR B 1 9 ? 0.829 -34.625 -20.375 1 84.25 9 THR B N 1
ATOM 791 C CA . THR B 1 9 ? 2.064 -34.281 -19.688 1 84.25 9 THR B CA 1
ATOM 792 C C . THR B 1 9 ? 2.711 -33.062 -20.312 1 84.25 9 THR B C 1
ATOM 794 O O . THR B 1 9 ? 3.156 -32.156 -19.594 1 84.25 9 THR B O 1
ATOM 797 N N . VAL B 1 10 ? 2.703 -33.031 -21.625 1 86.12 10 VAL B N 1
ATOM 798 C CA . VAL B 1 10 ? 3.291 -31.922 -22.344 1 86.12 10 VAL B CA 1
ATOM 799 C C . VAL B 1 10 ? 2.506 -30.641 -22.031 1 86.12 10 VAL B C 1
ATOM 801 O O . VAL B 1 10 ? 3.096 -29.594 -21.781 1 86.12 10 VAL B O 1
ATOM 804 N N . VAL B 1 11 ? 1.212 -30.766 -22.062 1 85.94 11 VAL B N 1
ATOM 805 C CA . VAL B 1 11 ? 0.339 -29.625 -21.797 1 85.94 11 VAL B CA 1
ATOM 806 C C . VAL B 1 11 ? 0.585 -29.094 -20.391 1 85.94 11 VAL B C 1
ATOM 808 O O . VAL B 1 11 ? 0.668 -27.875 -20.188 1 85.94 11 VAL B O 1
ATOM 811 N N . LEU B 1 12 ? 0.807 -29.953 -19.484 1 83.19 12 LEU B N 1
ATOM 812 C CA . LEU B 1 12 ? 1.052 -29.578 -18.094 1 83.19 12 LEU B CA 1
ATOM 813 C C . LEU B 1 12 ? 2.398 -28.875 -17.953 1 83.19 12 LEU B C 1
ATOM 815 O O . LEU B 1 12 ? 2.51 -27.875 -17.25 1 83.19 12 LEU B O 1
ATOM 819 N N . ILE B 1 13 ? 3.375 -29.375 -18.578 1 83.44 13 ILE B N 1
ATOM 820 C CA . ILE B 1 13 ? 4.711 -28.797 -18.516 1 83.44 13 ILE B CA 1
ATOM 821 C C . ILE B 1 13 ? 4.695 -27.391 -19.125 1 83.44 13 ILE B C 1
ATOM 823 O O . ILE B 1 13 ? 5.25 -26.453 -18.562 1 83.44 13 ILE B O 1
ATOM 827 N N . VAL B 1 14 ? 3.965 -27.281 -20.219 1 83.94 14 VAL B N 1
ATOM 828 C CA . VAL B 1 14 ? 3.92 -26 -20.938 1 83.94 14 VAL B CA 1
ATOM 829 C C . VAL B 1 14 ? 3.209 -24.953 -20.078 1 83.94 14 VAL B C 1
ATOM 831 O O . VAL B 1 14 ? 3.67 -23.812 -19.969 1 83.94 14 VAL B O 1
ATOM 834 N N . THR B 1 15 ? 2.109 -25.344 -19.438 1 83.88 15 THR B N 1
ATOM 835 C CA . THR B 1 15 ? 1.354 -24.391 -18.641 1 83.88 15 THR B CA 1
ATOM 836 C C . THR B 1 15 ? 2.158 -23.969 -17.406 1 83.88 15 THR B C 1
ATOM 838 O O . THR B 1 15 ? 2.094 -22.812 -16.984 1 83.88 15 THR B O 1
ATOM 841 N N . TYR B 1 16 ? 2.963 -24.812 -16.875 1 81.62 16 TYR B N 1
ATOM 842 C CA . TYR B 1 16 ? 3.797 -24.5 -15.719 1 81.62 16 TYR B CA 1
ATOM 843 C C . TYR B 1 16 ? 4.906 -23.516 -16.094 1 81.62 16 TYR B C 1
ATOM 845 O O . TYR B 1 16 ? 5.211 -22.609 -15.328 1 81.62 16 TYR B O 1
ATOM 853 N N . LEU B 1 17 ? 5.449 -23.672 -17.234 1 80.88 17 LEU B N 1
ATOM 854 C CA . LEU B 1 17 ? 6.547 -22.828 -17.703 1 80.88 17 LEU B CA 1
ATOM 855 C C . LEU B 1 17 ? 6.059 -21.422 -18 1 80.88 17 LEU B C 1
ATOM 857 O O . LEU B 1 17 ? 6.781 -20.438 -17.766 1 80.88 17 LEU B O 1
ATOM 861 N N . LEU B 1 18 ? 4.809 -21.328 -18.359 1 80.69 18 LEU B N 1
ATOM 862 C CA . LEU B 1 18 ? 4.262 -20.016 -18.719 1 80.69 18 LEU B CA 1
ATOM 863 C C . LEU B 1 18 ? 3.875 -19.234 -17.469 1 80.69 18 LEU B C 1
ATOM 865 O O . LEU B 1 18 ? 3.77 -18.016 -17.5 1 80.69 18 LEU B O 1
ATOM 869 N N . SER B 1 19 ? 3.707 -19.891 -16.297 1 75.5 19 SER B N 1
ATOM 870 C CA . SER B 1 19 ? 3.273 -19.234 -15.055 1 75.5 19 SER B CA 1
ATOM 871 C C . SER B 1 19 ? 4.465 -18.734 -14.25 1 75.5 19 SER B C 1
ATOM 873 O O . SER B 1 19 ? 4.316 -18.344 -13.086 1 75.5 19 SER B O 1
ATOM 875 N N . LEU B 1 20 ? 5.609 -18.625 -14.852 1 72.38 20 LEU B N 1
ATOM 876 C CA . LEU B 1 20 ? 6.77 -18.109 -14.125 1 72.38 20 LEU B CA 1
ATOM 877 C C . LEU B 1 20 ? 6.715 -16.578 -14.031 1 72.38 20 LEU B C 1
ATOM 879 O O . LEU B 1 20 ? 6.422 -15.906 -15.016 1 72.38 20 LEU B O 1
ATOM 883 N N . PRO B 1 21 ? 6.73 -16.109 -12.812 1 73.31 21 PRO B N 1
ATOM 884 C CA . PRO B 1 21 ? 6.648 -14.656 -12.617 1 73.31 21 PRO B CA 1
ATOM 885 C C . PRO B 1 21 ? 7.766 -13.898 -13.328 1 73.31 21 PRO B C 1
ATOM 887 O O . PRO B 1 21 ? 8.898 -14.383 -13.398 1 73.31 21 PRO B O 1
ATOM 890 N N . THR B 1 22 ? 7.348 -12.914 -14.172 1 70.88 22 THR B N 1
ATOM 891 C CA . THR B 1 22 ? 8.305 -12 -14.781 1 70.88 22 THR B CA 1
ATOM 892 C C . THR B 1 22 ? 8.789 -10.969 -13.766 1 70.88 22 THR B C 1
ATOM 894 O O . THR B 1 22 ? 8.016 -10.516 -12.922 1 70.88 22 THR B O 1
ATOM 897 N N . LEU B 1 23 ? 10.039 -11.039 -13.438 1 64.38 23 LEU B N 1
ATOM 898 C CA . LEU B 1 23 ? 10.656 -10.031 -12.586 1 64.38 23 LEU B CA 1
ATOM 899 C C . LEU B 1 23 ? 10.805 -8.711 -13.328 1 64.38 23 LEU B C 1
ATOM 901 O O . LEU B 1 23 ? 11.406 -8.656 -14.406 1 64.38 23 LEU B O 1
ATOM 905 N N . ALA B 1 24 ? 9.797 -7.902 -13.273 1 60.88 24 ALA B N 1
ATOM 906 C CA . ALA B 1 24 ? 9.93 -6.559 -13.828 1 60.88 24 ALA B CA 1
ATOM 907 C C . ALA B 1 24 ? 10.789 -5.672 -12.93 1 60.88 24 ALA B C 1
ATOM 909 O O . ALA B 1 24 ? 10.648 -5.703 -11.703 1 60.88 24 ALA B O 1
ATOM 910 N N . ILE B 1 25 ? 11.883 -5.371 -13.5 1 67.56 25 ILE B N 1
ATOM 911 C CA . ILE B 1 25 ? 12.711 -4.391 -12.812 1 67.56 25 ILE B CA 1
ATOM 912 C C . ILE B 1 25 ? 12.055 -3.014 -12.891 1 67.56 25 ILE B C 1
ATOM 914 O O . ILE B 1 25 ? 11.852 -2.48 -13.984 1 67.56 25 ILE B O 1
ATOM 918 N N . GLU B 1 26 ? 11.227 -2.738 -11.977 1 74.44 26 GLU B N 1
ATOM 919 C CA . GLU B 1 26 ? 10.664 -1.394 -11.953 1 74.44 26 GLU B CA 1
ATOM 920 C C . GLU B 1 26 ? 11.43 -0.485 -11 1 74.44 26 GLU B C 1
ATOM 922 O O . GLU B 1 26 ? 12.016 -0.956 -10.023 1 74.44 26 GLU B O 1
ATOM 927 N N . LEU B 1 27 ? 11.664 0.844 -11.492 1 84.94 27 LEU B N 1
ATOM 928 C CA . LEU B 1 27 ? 12.266 1.843 -10.617 1 84.94 27 LEU B CA 1
ATOM 929 C C . LEU B 1 27 ? 11.523 1.916 -9.281 1 84.94 27 LEU B C 1
ATOM 931 O O . LEU B 1 27 ? 10.297 1.819 -9.25 1 84.94 27 LEU B O 1
ATOM 935 N N . PRO B 1 28 ? 12.305 2.012 -8.281 1 91.19 28 PRO B N 1
ATOM 936 C CA . PRO B 1 28 ? 11.648 2.156 -6.98 1 91.19 28 PRO B CA 1
ATOM 937 C C . PRO B 1 28 ? 10.836 3.443 -6.871 1 91.19 28 PRO B C 1
ATOM 939 O O . PRO B 1 28 ? 11.219 4.473 -7.434 1 91.19 28 PRO B O 1
ATOM 942 N N . ILE B 1 29 ? 9.758 3.322 -6.273 1 95.25 29 ILE B N 1
ATOM 943 C CA . ILE B 1 29 ? 8.891 4.477 -6.074 1 95.25 29 ILE B CA 1
ATOM 944 C C . ILE B 1 29 ? 9.492 5.402 -5.02 1 95.25 29 ILE B C 1
ATOM 946 O O . ILE B 1 29 ? 9.875 4.953 -3.936 1 95.25 29 ILE B O 1
ATOM 950 N N . ARG B 1 30 ? 9.672 6.766 -5.34 1 97.06 30 ARG B N 1
ATOM 951 C CA . ARG B 1 30 ? 10.133 7.785 -4.402 1 97.06 30 ARG B CA 1
ATOM 952 C C . ARG B 1 30 ? 8.961 8.578 -3.836 1 97.06 30 ARG B C 1
ATOM 954 O O . ARG B 1 30 ? 8.109 9.055 -4.586 1 97.06 30 ARG B O 1
ATOM 961 N N . VAL B 1 31 ? 8.883 8.602 -2.525 1 98.19 31 VAL B N 1
ATOM 962 C CA . VAL B 1 31 ? 7.867 9.398 -1.845 1 98.19 31 VAL B CA 1
ATOM 963 C C . VAL B 1 31 ? 8.531 10.578 -1.135 1 98.19 31 VAL B C 1
ATOM 965 O O . VAL B 1 31 ? 9.484 10.398 -0.379 1 98.19 31 VAL B O 1
ATOM 968 N N . VAL B 1 32 ? 8.133 11.812 -1.487 1 98.38 32 VAL B N 1
ATOM 969 C CA . VAL B 1 32 ? 8.656 13.039 -0.902 1 98.38 32 VAL B CA 1
ATOM 970 C C . VAL B 1 32 ? 7.539 13.766 -0.152 1 98.38 32 VAL B C 1
ATOM 972 O O . VAL B 1 32 ? 6.445 13.953 -0.686 1 98.38 32 VAL B O 1
ATOM 975 N N . VAL B 1 33 ? 7.777 14.109 1.123 1 97.88 33 VAL B N 1
ATOM 976 C CA . VAL B 1 33 ? 6.855 14.867 1.955 1 97.88 33 VAL B CA 1
ATOM 977 C C . VAL B 1 33 ? 7.488 16.203 2.346 1 97.88 33 VAL B C 1
ATOM 979 O O . VAL B 1 33 ? 8.531 16.234 3.012 1 97.88 33 VAL B O 1
ATOM 982 N N . ASN B 1 34 ? 6.836 17.234 1.887 1 97 34 ASN B N 1
ATOM 983 C CA . ASN B 1 34 ? 7.332 18.578 2.164 1 97 34 ASN B CA 1
ATOM 984 C C . ASN B 1 34 ? 8.82 18.703 1.833 1 97 34 ASN B C 1
ATOM 986 O O . ASN B 1 34 ? 9.594 19.219 2.639 1 97 34 ASN B O 1
ATOM 990 N N . GLY B 1 35 ? 9.203 18.109 0.749 1 96.44 35 GLY B N 1
ATOM 991 C CA . GLY B 1 35 ? 10.562 18.266 0.239 1 96.44 35 GLY B CA 1
ATOM 992 C C . GLY B 1 35 ? 11.523 17.219 0.773 1 96.44 35 GLY B C 1
ATOM 993 O O . GLY B 1 35 ? 12.68 17.172 0.349 1 96.44 35 GLY B O 1
ATOM 994 N N . THR B 1 36 ? 11.109 16.406 1.624 1 97.5 36 THR B N 1
ATOM 995 C CA . THR B 1 36 ? 11.984 15.406 2.238 1 97.5 36 THR B CA 1
ATOM 996 C C . THR B 1 36 ? 11.617 14 1.763 1 97.5 36 THR B C 1
ATOM 998 O O . THR B 1 36 ? 10.453 13.594 1.842 1 97.5 36 THR B O 1
ATOM 1001 N N . LYS B 1 37 ? 12.625 13.367 1.31 1 97.62 37 LYS B N 1
ATOM 1002 C CA . LYS B 1 37 ? 12.406 11.977 0.896 1 97.62 37 LYS B CA 1
ATOM 1003 C C . LYS B 1 37 ? 12.172 11.078 2.102 1 97.62 37 LYS B C 1
ATOM 1005 O O . LYS B 1 37 ? 12.914 11.141 3.084 1 97.62 37 LYS B O 1
ATOM 1010 N N . ILE B 1 38 ? 11.156 10.227 1.947 1 97.19 38 ILE B N 1
ATOM 1011 C CA . ILE B 1 38 ? 10.812 9.305 3.02 1 97.19 38 ILE B CA 1
ATOM 1012 C C . ILE B 1 38 ? 11.516 7.965 2.785 1 97.19 38 ILE B C 1
ATOM 1014 O O . ILE B 1 38 ? 11.531 7.453 1.661 1 97.19 38 ILE B O 1
ATOM 1018 N N . ASN B 1 39 ? 12.094 7.48 3.834 1 95.5 39 ASN B N 1
ATOM 1019 C CA . ASN B 1 39 ? 12.688 6.148 3.801 1 95.5 39 ASN B CA 1
ATOM 1020 C C . ASN B 1 39 ? 11.695 5.086 4.266 1 95.5 39 ASN B C 1
ATOM 1022 O O . ASN B 1 39 ? 10.969 5.289 5.238 1 95.5 39 ASN B O 1
ATOM 1026 N N . PHE B 1 40 ? 11.711 3.963 3.549 1 95.81 40 PHE B N 1
ATOM 1027 C CA . PHE B 1 40 ? 10.875 2.816 3.885 1 95.81 40 PHE B CA 1
ATOM 1028 C C . PHE B 1 40 ? 11.734 1.597 4.203 1 95.81 40 PHE B C 1
ATOM 1030 O O . PHE B 1 40 ? 12 0.773 3.328 1 95.81 40 PHE B O 1
ATOM 1037 N N . PRO B 1 41 ? 12.109 1.435 5.348 1 93.12 41 PRO B N 1
ATOM 1038 C CA . PRO B 1 41 ? 13.094 0.405 5.707 1 93.12 41 PRO B CA 1
ATOM 1039 C C . PRO B 1 41 ? 12.539 -1.011 5.559 1 93.12 41 PRO B C 1
ATOM 1041 O O . PRO B 1 41 ? 13.281 -1.938 5.23 1 93.12 41 PRO B O 1
ATOM 1044 N N . ASP B 1 42 ? 11.234 -1.23 5.801 1 90.31 42 ASP B N 1
ATOM 1045 C CA . ASP B 1 42 ? 10.742 -2.604 5.855 1 90.31 42 ASP B CA 1
ATOM 1046 C C . ASP B 1 42 ? 9.438 -2.752 5.07 1 90.31 42 ASP B C 1
ATOM 1048 O O . ASP B 1 42 ? 8.773 -3.783 5.16 1 90.31 42 ASP B O 1
ATOM 1052 N N . ALA B 1 43 ? 9.039 -1.845 4.406 1 89.88 43 ALA B N 1
ATOM 1053 C CA . ALA B 1 43 ? 7.828 -1.884 3.594 1 89.88 43 ALA B CA 1
ATOM 1054 C C . ALA B 1 43 ? 7.914 -0.9 2.43 1 89.88 43 ALA B C 1
ATOM 1056 O O . ALA B 1 43 ? 7.66 0.295 2.6 1 89.88 43 ALA B O 1
ATOM 1057 N N . GLU B 1 44 ? 8.133 -1.385 1.272 1 93.19 44 GLU B N 1
ATOM 1058 C CA . GLU B 1 44 ? 8.359 -0.494 0.138 1 93.19 44 GLU B CA 1
ATOM 1059 C C . GLU B 1 44 ? 7.039 -0.118 -0.536 1 93.19 44 GLU B C 1
ATOM 1061 O O . GLU B 1 44 ? 6.141 -0.953 -0.667 1 93.19 44 GLU B O 1
ATOM 1066 N N . PRO B 1 45 ? 6.918 1.12 -0.941 1 96.5 45 PRO B N 1
ATOM 1067 C CA . PRO B 1 45 ? 5.777 1.504 -1.778 1 96.5 45 PRO B CA 1
ATOM 1068 C C . PRO B 1 45 ? 5.734 0.745 -3.102 1 96.5 45 PRO B C 1
ATOM 1070 O O . PRO B 1 45 ? 6.758 0.22 -3.549 1 96.5 45 PRO B O 1
ATOM 1073 N N . PHE B 1 46 ? 4.586 0.635 -3.721 1 94.06 46 PHE B N 1
ATOM 1074 C CA . PHE B 1 46 ? 4.449 0.032 -5.043 1 94.06 46 PHE B CA 1
ATOM 1075 C C . PHE B 1 46 ? 3.191 0.535 -5.738 1 94.06 46 PHE B C 1
ATOM 1077 O O . PHE B 1 46 ? 2.338 1.165 -5.109 1 94.06 46 PHE B O 1
ATOM 1084 N N . ILE B 1 47 ? 3.186 0.319 -6.984 1 93 47 ILE B N 1
ATOM 1085 C CA . ILE B 1 47 ? 2.002 0.64 -7.777 1 93 47 ILE B CA 1
ATOM 1086 C C . ILE B 1 47 ? 1.107 -0.592 -7.891 1 93 47 ILE B C 1
ATOM 1088 O O . ILE B 1 47 ? 1.561 -1.658 -8.312 1 93 47 ILE B O 1
ATOM 1092 N N . ASP B 1 48 ? -0.116 -0.429 -7.512 1 91.12 48 ASP B N 1
ATOM 1093 C CA . ASP B 1 48 ? -1.007 -1.585 -7.5 1 91.12 48 ASP B CA 1
ATOM 1094 C C . ASP B 1 48 ? -1.637 -1.809 -8.867 1 91.12 48 ASP B C 1
ATOM 1096 O O . ASP B 1 48 ? -1.311 -1.108 -9.828 1 91.12 48 ASP B O 1
ATOM 1100 N N . GLU B 1 49 ? -2.477 -2.785 -8.977 1 87.81 49 GLU B N 1
ATOM 1101 C CA . GLU B 1 49 ? -3.072 -3.195 -10.242 1 87.81 49 GLU B CA 1
ATOM 1102 C C . GLU B 1 49 ? -3.971 -2.1 -10.812 1 87.81 49 GLU B C 1
ATOM 1104 O O . GLU B 1 49 ? -4.238 -2.072 -12.016 1 87.81 49 GLU B O 1
ATOM 1109 N N . ASN B 1 50 ? -4.449 -1.253 -9.914 1 91.31 50 ASN B N 1
ATOM 1110 C CA . ASN B 1 50 ? -5.301 -0.146 -10.344 1 91.31 50 ASN B CA 1
ATOM 1111 C C . ASN B 1 50 ? -4.484 1.114 -10.617 1 91.31 50 ASN B C 1
ATOM 1113 O O . ASN B 1 50 ? -5.039 2.211 -10.703 1 91.31 50 ASN B O 1
ATOM 1117 N N . SER B 1 51 ? -3.186 1.008 -10.625 1 91.75 51 SER B N 1
ATOM 1118 C CA . SER B 1 51 ? -2.26 2.094 -10.938 1 91.75 51 SER B CA 1
ATOM 1119 C C . SER B 1 51 ? -2.23 3.133 -9.828 1 91.75 51 SER B C 1
ATOM 1121 O O . SER B 1 51 ? -2.061 4.324 -10.086 1 91.75 51 SER B O 1
ATOM 1123 N N . ARG B 1 52 ? -2.568 2.684 -8.688 1 93.69 52 ARG B N 1
ATOM 1124 C CA . ARG B 1 52 ? -2.465 3.561 -7.523 1 93.69 52 ARG B CA 1
ATOM 1125 C C . ARG B 1 52 ? -1.198 3.266 -6.727 1 93.69 52 ARG B C 1
ATOM 1127 O O . ARG B 1 52 ? -0.802 2.107 -6.586 1 93.69 52 ARG B O 1
ATOM 1134 N N . THR B 1 53 ? -0.577 4.25 -6.238 1 96.5 53 THR B N 1
ATOM 1135 C CA . THR B 1 53 ? 0.619 4.086 -5.418 1 96.5 53 THR B CA 1
ATOM 1136 C C . THR B 1 53 ? 0.247 3.725 -3.984 1 96.5 53 THR B C 1
ATOM 1138 O O . THR B 1 53 ? -0.364 4.527 -3.275 1 96.5 53 THR B O 1
ATOM 1141 N N . GLN B 1 54 ? 0.586 2.502 -3.576 1 97.19 54 GLN B N 1
ATOM 1142 C CA . GLN B 1 54 ? 0.402 2.033 -2.207 1 97.19 54 GLN B CA 1
ATOM 1143 C C . GLN B 1 54 ? 1.639 2.316 -1.358 1 97.19 54 GLN B C 1
ATOM 1145 O O . GLN B 1 54 ? 2.768 2.096 -1.803 1 97.19 54 GLN B O 1
ATOM 1150 N N . VAL B 1 55 ? 1.431 2.879 -0.184 1 98 55 VAL B N 1
ATOM 1151 C CA . VAL B 1 55 ? 2.541 3.205 0.703 1 98 55 VAL B CA 1
ATOM 1152 C C . VAL B 1 55 ? 2.234 2.723 2.117 1 98 55 VAL B C 1
ATOM 1154 O O . VAL B 1 55 ? 1.068 2.648 2.516 1 98 55 VAL B O 1
ATOM 1157 N N . PRO B 1 56 ? 3.238 2.402 2.846 1 97.69 56 PRO B N 1
ATOM 1158 C CA . PRO B 1 56 ? 2.994 2.131 4.262 1 97.69 56 PRO B CA 1
ATOM 1159 C C . PRO B 1 56 ? 2.492 3.357 5.02 1 97.69 56 PRO B C 1
ATOM 1161 O O . PRO B 1 56 ? 3.195 4.367 5.098 1 97.69 56 PRO B O 1
ATOM 1164 N N . ILE B 1 57 ? 1.366 3.283 5.641 1 97.88 57 ILE B N 1
ATOM 1165 C CA . ILE B 1 57 ? 0.663 4.441 6.176 1 97.88 57 ILE B CA 1
ATOM 1166 C C . ILE B 1 57 ? 1.447 5.027 7.352 1 97.88 57 ILE B C 1
ATOM 1168 O O . ILE B 1 57 ? 1.463 6.242 7.551 1 97.88 57 ILE B O 1
ATOM 1172 N N . ARG B 1 58 ? 2.139 4.184 8.102 1 97.25 58 ARG B N 1
ATOM 1173 C CA . ARG B 1 58 ? 2.84 4.652 9.289 1 97.25 58 ARG B CA 1
ATOM 1174 C C . ARG B 1 58 ? 3.928 5.656 8.922 1 97.25 58 ARG B C 1
ATOM 1176 O O . ARG B 1 58 ? 3.998 6.742 9.5 1 97.25 58 ARG B O 1
ATOM 1183 N N . PHE B 1 59 ? 4.691 5.387 7.977 1 96.38 59 PHE B N 1
ATOM 1184 C CA . PHE B 1 59 ? 5.809 6.242 7.598 1 96.38 59 PHE B CA 1
ATOM 1185 C C . PHE B 1 59 ? 5.312 7.523 6.938 1 96.38 59 PHE B C 1
ATOM 1187 O O . PHE B 1 59 ? 5.781 8.617 7.262 1 96.38 59 PHE B O 1
ATOM 1194 N N . VAL B 1 60 ? 4.383 7.387 6.043 1 96.88 60 VAL B N 1
ATOM 1195 C CA . VAL B 1 60 ? 3.885 8.547 5.312 1 96.88 60 VAL B CA 1
ATOM 1196 C C . VAL B 1 60 ? 3.016 9.398 6.23 1 96.88 60 VAL B C 1
ATOM 1198 O O . VAL B 1 60 ? 3.141 10.625 6.246 1 96.88 60 VAL B O 1
ATOM 1201 N N . GLY B 1 61 ? 2.08 8.758 6.969 1 97.12 61 GLY B N 1
ATOM 1202 C CA . GLY B 1 61 ? 1.239 9.492 7.902 1 97.12 61 GLY B CA 1
ATOM 1203 C C . GLY B 1 61 ? 2.033 10.305 8.914 1 97.12 61 GLY B C 1
ATOM 1204 O O . GLY B 1 61 ? 1.75 11.484 9.125 1 97.12 61 GLY B O 1
ATOM 1205 N N . GLU B 1 62 ? 3.031 9.695 9.508 1 96.56 62 GLU B N 1
ATOM 1206 C CA . GLU B 1 62 ? 3.857 10.383 10.5 1 96.56 62 GLU B CA 1
ATOM 1207 C C . GLU B 1 62 ? 4.648 11.516 9.859 1 96.56 62 GLU B C 1
ATOM 1209 O O . GLU B 1 62 ? 4.789 12.594 10.445 1 96.56 62 GLU B O 1
ATOM 1214 N N . ALA B 1 63 ? 5.152 11.305 8.688 1 96.38 63 ALA B N 1
ATOM 1215 C CA . ALA B 1 63 ? 5.871 12.352 7.969 1 96.38 63 ALA B CA 1
ATOM 1216 C C . ALA B 1 63 ? 4.965 13.547 7.688 1 96.38 63 ALA B C 1
ATOM 1218 O O . ALA B 1 63 ? 5.43 14.688 7.637 1 96.38 63 ALA B O 1
ATOM 1219 N N . LEU B 1 64 ? 3.719 13.336 7.578 1 96.31 64 LEU B N 1
ATOM 1220 C CA . LEU B 1 64 ? 2.752 14.391 7.293 1 96.31 64 LEU B CA 1
ATOM 1221 C C . LEU B 1 64 ? 2.236 15.023 8.586 1 96.31 64 LEU B C 1
ATOM 1223 O O . LEU B 1 64 ? 1.383 15.906 8.547 1 96.31 64 LEU B O 1
ATOM 1227 N N . GLY B 1 65 ? 2.699 14.477 9.68 1 94.94 65 GLY B N 1
ATOM 1228 C CA . GLY B 1 65 ? 2.43 15.117 10.953 1 94.94 65 GLY B CA 1
ATOM 1229 C C . GLY B 1 65 ? 1.32 14.445 11.742 1 94.94 65 GLY B C 1
ATOM 1230 O O . GLY B 1 65 ? 0.827 15 12.727 1 94.94 65 GLY B O 1
ATOM 1231 N N . ALA B 1 66 ? 0.952 13.234 11.359 1 97.06 66 ALA B N 1
ATOM 1232 C CA . ALA B 1 66 ? -0.12 12.531 12.055 1 97.06 66 ALA B CA 1
ATOM 1233 C C . ALA B 1 66 ? 0.444 11.555 13.086 1 97.06 66 ALA B C 1
ATOM 1235 O O . ALA B 1 66 ? 1.549 11.039 12.922 1 97.06 66 ALA B O 1
ATOM 1236 N N . ASN B 1 67 ? -0.248 11.328 14.203 1 97.81 67 ASN B N 1
ATOM 1237 C CA . ASN B 1 67 ? -0.083 10.148 15.047 1 97.81 67 ASN B CA 1
ATOM 1238 C C . ASN B 1 67 ? -0.821 8.938 14.469 1 97.81 67 ASN B C 1
ATOM 1240 O O . ASN B 1 67 ? -2.037 8.984 14.281 1 97.81 67 ASN B O 1
ATOM 1244 N N . VAL B 1 68 ? -0.093 7.922 14.18 1 97.69 68 VAL B N 1
ATOM 1245 C CA . VAL B 1 68 ? -0.673 6.742 13.547 1 97.69 68 VAL B CA 1
ATOM 1246 C C . VAL B 1 68 ? -0.752 5.602 14.562 1 97.69 68 VAL B C 1
ATOM 1248 O O . VAL B 1 68 ? 0.241 5.273 15.219 1 97.69 68 VAL B O 1
ATOM 1251 N N . SER B 1 69 ? -1.93 5.043 14.703 1 97.62 69 SER B N 1
ATOM 1252 C CA . SER B 1 69 ? -2.133 3.869 15.547 1 97.62 69 SER B CA 1
ATOM 1253 C C . SER B 1 69 ? -2.852 2.758 14.789 1 97.62 69 SER B C 1
ATOM 1255 O O . SER B 1 69 ? -3.66 3.029 13.898 1 97.62 69 SER B O 1
ATOM 1257 N N . TRP B 1 70 ? -2.527 1.583 15.172 1 96.62 70 TRP B N 1
ATOM 1258 C CA . TRP B 1 70 ? -3.094 0.403 14.531 1 96.62 70 TRP B CA 1
ATOM 1259 C C . TRP B 1 70 ? -3.781 -0.499 15.547 1 96.62 70 TRP B C 1
ATOM 1261 O O . TRP B 1 70 ? -3.227 -0.777 16.609 1 96.62 70 TRP B O 1
ATOM 1271 N N . ASP B 1 71 ? -4.953 -0.835 15.242 1 96.19 71 ASP B N 1
ATOM 1272 C CA . ASP B 1 71 ? -5.699 -1.854 15.977 1 96.19 71 ASP B CA 1
ATOM 1273 C C . ASP B 1 71 ? -5.836 -3.133 15.148 1 96.19 71 ASP B C 1
ATOM 1275 O O . ASP B 1 71 ? -6.625 -3.188 14.203 1 96.19 71 ASP B O 1
ATOM 1279 N N . GLY B 1 72 ? -5.133 -4.141 15.539 1 93.25 72 GLY B N 1
ATOM 1280 C CA . GLY B 1 72 ? -5.121 -5.402 14.82 1 93.25 72 GLY B CA 1
ATOM 1281 C C . GLY B 1 72 ? -6.426 -6.168 14.938 1 93.25 72 GLY B C 1
ATOM 1282 O O . GLY B 1 72 ? -6.789 -6.93 14.039 1 93.25 72 GLY B O 1
ATOM 1283 N N . ASN B 1 73 ? -7.152 -5.996 16.031 1 92.44 73 ASN B N 1
ATOM 1284 C CA . ASN B 1 73 ? -8.414 -6.699 16.234 1 92.44 73 ASN B CA 1
ATOM 1285 C C . ASN B 1 73 ? -9.484 -6.227 15.25 1 92.44 73 ASN B C 1
ATOM 1287 O O . ASN B 1 73 ? -10.203 -7.039 14.672 1 92.44 73 ASN B O 1
ATOM 1291 N N . THR B 1 74 ? -9.602 -4.984 15.086 1 93.31 74 THR B N 1
ATOM 1292 C CA . THR B 1 74 ? -10.617 -4.426 14.195 1 93.31 74 THR B CA 1
ATOM 1293 C C . THR B 1 74 ? -10.016 -4.078 12.836 1 93.31 74 THR B C 1
ATOM 1295 O O . THR B 1 74 ? -10.719 -3.596 11.945 1 93.31 74 THR B O 1
ATOM 1298 N N . LYS B 1 75 ? -8.688 -4.281 12.664 1 94.75 75 LYS B N 1
ATOM 1299 C CA . LYS B 1 75 ? -7.988 -3.912 11.438 1 94.75 75 LYS B CA 1
ATOM 1300 C C . LYS B 1 75 ? -8.227 -2.445 11.086 1 94.75 75 LYS B C 1
ATOM 1302 O O . LYS B 1 75 ? -8.633 -2.123 9.969 1 94.75 75 LYS B O 1
ATOM 1307 N N . LYS B 1 76 ? -8 -1.638 12.078 1 96.88 76 LYS B N 1
ATOM 1308 C CA . LYS B 1 76 ? -8.258 -0.208 11.938 1 96.88 76 LYS B CA 1
ATOM 1309 C C . LYS B 1 76 ? -6.984 0.604 12.141 1 96.88 76 LYS B C 1
ATOM 1311 O O . LYS B 1 76 ? -6.25 0.385 13.109 1 96.88 76 LYS B O 1
ATOM 1316 N N . SER B 1 77 ? -6.695 1.436 11.188 1 98 77 SER B N 1
ATOM 1317 C CA . SER B 1 77 ? -5.629 2.424 11.328 1 98 77 SER B CA 1
ATOM 1318 C C . SER B 1 77 ? -6.195 3.805 11.648 1 98 77 SER B C 1
ATOM 1320 O O . SER B 1 77 ? -6.926 4.387 10.844 1 98 77 SER B O 1
ATOM 1322 N N . ASP B 1 78 ? -5.867 4.355 12.852 1 98.25 78 ASP B N 1
ATOM 1323 C CA . ASP B 1 78 ? -6.262 5.703 13.242 1 98.25 78 ASP B CA 1
ATOM 1324 C C . ASP B 1 78 ? -5.129 6.699 13 1 98.25 78 ASP B C 1
ATOM 1326 O O . ASP B 1 78 ? -4.012 6.508 13.477 1 98.25 78 ASP B O 1
ATOM 1330 N N . ASN B 1 79 ? -5.379 7.652 12.219 1 98.06 79 ASN B N 1
ATOM 1331 C CA . ASN B 1 79 ? -4.434 8.703 11.859 1 98.06 79 ASN B CA 1
ATOM 1332 C C . ASN B 1 79 ? -4.938 10.078 12.281 1 98.06 79 ASN B C 1
ATOM 1334 O O . ASN B 1 79 ? -5.871 10.617 11.68 1 98.06 79 ASN B O 1
ATOM 1338 N N . ASN B 1 80 ? -4.379 10.711 13.328 1 97.38 80 ASN B N 1
ATOM 1339 C CA . ASN B 1 80 ? -4.828 11.992 13.867 1 97.38 80 ASN B CA 1
ATOM 1340 C C . ASN B 1 80 ? -3.725 13.047 13.805 1 97.38 80 ASN B C 1
ATOM 1342 O O . ASN B 1 80 ? -2.625 12.828 14.312 1 97.38 80 ASN B O 1
ATOM 1346 N N . ILE B 1 81 ? -4.035 14.148 13.148 1 93.75 81 ILE B N 1
ATOM 1347 C CA . ILE B 1 81 ? -3.068 15.234 13.023 1 93.75 81 ILE B CA 1
ATOM 1348 C C . ILE B 1 81 ? -2.812 15.859 14.391 1 93.75 81 ILE B C 1
ATOM 1350 O O . ILE B 1 81 ? -3.754 16.141 15.141 1 93.75 81 ILE B O 1
ATOM 1354 N N . LYS B 1 82 ? -1.586 16 14.711 1 84.69 82 LYS B N 1
ATOM 1355 C CA . LYS B 1 82 ? -1.197 16.625 15.969 1 84.69 82 LYS B CA 1
ATOM 1356 C C . LYS B 1 82 ? -1.51 18.125 15.953 1 84.69 82 LYS B C 1
ATOM 1358 O O . LYS B 1 82 ? -1.073 18.844 15.062 1 84.69 82 LYS B O 1
ATOM 1363 N N . ARG B 1 83 ? -2.625 18.594 16.656 1 73.88 83 ARG B N 1
ATOM 1364 C CA . ARG B 1 83 ? -2.914 20.016 16.812 1 73.88 83 ARG B CA 1
ATOM 1365 C C . ARG B 1 83 ? -1.933 20.672 17.766 1 73.88 83 ARG B C 1
ATOM 1367 O O . ARG B 1 83 ? -1.635 20.125 18.828 1 73.88 83 ARG B O 1
ATOM 1374 N N . LYS B 1 84 ? -1.12 21.531 17.266 1 58.97 84 LYS B N 1
ATOM 1375 C CA . LYS B 1 84 ? -0.375 22.328 18.234 1 58.97 84 LYS B CA 1
ATOM 1376 C C . LYS B 1 84 ? -1.317 23.031 19.219 1 58.97 84 LYS B C 1
ATOM 1378 O O . LYS B 1 84 ? -2.225 23.75 18.812 1 58.97 84 LYS B O 1
ATOM 1383 N N . LYS B 1 85 ? -1.675 22.438 20.328 1 53.22 85 LYS B N 1
ATOM 1384 C CA . LYS B 1 85 ? -2.342 23.219 21.359 1 53.22 85 LYS B CA 1
ATOM 1385 C C . LYS B 1 85 ? -1.686 24.594 21.516 1 53.22 85 LYS B C 1
ATOM 1387 O O . LYS B 1 85 ? -0.472 24.688 21.719 1 53.22 85 LYS B O 1
ATOM 1392 N N . SER B 1 86 ? -2.051 25.578 20.797 1 51.62 86 SER B N 1
ATOM 1393 C CA . SER B 1 86 ? -1.707 26.906 21.281 1 51.62 86 SER B CA 1
ATOM 1394 C C . SER B 1 86 ? -1.902 27.016 22.781 1 51.62 86 SER B C 1
ATOM 1396 O O . SER B 1 86 ? -3.012 26.828 23.281 1 51.62 86 SER B O 1
ATOM 1398 N N . SER B 1 87 ? -1.119 26.516 23.5 1 48.31 87 SER B N 1
ATOM 1399 C CA . SER B 1 87 ? -1.1 26.797 24.938 1 48.31 87 SER B CA 1
ATOM 1400 C C . SER B 1 87 ? -1.347 28.266 25.219 1 48.31 87 SER B C 1
ATOM 1402 O O . SER B 1 87 ? -0.478 29.109 24.969 1 48.31 87 SER B O 1
ATOM 1404 N N . ALA B 1 88 ? -2.406 29.016 24.828 1 46.75 88 ALA B N 1
ATOM 1405 C CA . ALA B 1 88 ? -2.707 30.312 25.453 1 46.75 88 ALA B CA 1
ATOM 1406 C C . ALA B 1 88 ? -2.727 30.203 26.969 1 46.75 88 ALA B C 1
ATOM 1408 O O . ALA B 1 88 ? -3.633 29.594 27.531 1 46.75 88 ALA B O 1
ATOM 1409 N N . SER B 1 89 ? -1.732 29.906 27.594 1 46.81 89 SER B N 1
ATOM 1410 C CA . SER B 1 89 ? -1.608 30.266 29 1 46.81 89 SER B CA 1
ATOM 1411 C C . SER B 1 89 ? -2.256 31.609 29.297 1 46.81 89 SER B C 1
ATOM 1413 O O . SER B 1 89 ? -1.782 32.656 28.828 1 46.81 89 SER B O 1
ATOM 1415 N N . ASP B 1 90 ? -3.521 31.781 29.203 1 42.12 90 ASP B N 1
ATOM 1416 C CA . ASP B 1 90 ? -4.258 32.906 29.781 1 42.12 90 ASP B CA 1
ATOM 1417 C C . ASP B 1 90 ? -3.775 33.219 31.203 1 42.12 90 ASP B C 1
ATOM 1419 O O . ASP B 1 90 ? -3.791 32.344 32.062 1 42.12 90 ASP B O 1
ATOM 1423 N N . ARG B 1 91 ? -2.752 34 31.422 1 40.97 91 ARG B N 1
ATOM 1424 C CA . ARG B 1 91 ? -2.459 34.688 32.656 1 40.97 91 ARG B CA 1
ATOM 1425 C C . ARG B 1 91 ? -3.723 35.312 33.25 1 40.97 91 ARG B C 1
ATOM 1427 O O . ARG B 1 91 ? -4.312 36.219 32.656 1 40.97 91 ARG B O 1
ATOM 1434 N N . GLU B 1 92 ? -4.715 34.594 33.719 1 29.55 92 GLU B N 1
ATOM 1435 C CA . GLU B 1 92 ? -5.367 35.219 34.844 1 29.55 92 GLU B CA 1
ATOM 1436 C C . GLU B 1 92 ? -4.398 35.406 36.031 1 29.55 92 GLU B C 1
ATOM 1438 O O . GLU B 1 92 ? -3.521 34.562 36.25 1 29.55 92 GLU B O 1
#

pLDDT: mean 85.26, std 15.95, range [29.36, 98.38]

Radius of gyration: 25.17 Å; Cα contacts (8 Å, |Δi|>4): 254; chains: 2; bounding box: 27×96×62 Å

Sequence (184 aa):
MKRIVKILTVVLIVTYLLSLPTLAIELPIRVVVNGTKINFPDAEPFIDENSRTQVPIRFVGEALGANVSWDGNTKKSDNNIKRKKSSASDREMKRIVKILTVVLIVTYLLSLPTLAIELPIRVVVNGTKINFPDAEPFIDENSRTQVPIRFVGEALGANVSWDGNTKKSDNNIKRKKSSASDRE

InterPro domains:
  IPR012854 Copper amine oxidase-like, N-terminal [PF07833] (32-76)
  IPR036582 Copper amine oxidase-like, N-terminal domain superfamily [G3DSA:3.30.457.10] (23-69)
  IPR036582 Copper amine oxidase-like, N-terminal domain superfamily [SSF55383] (31-74)

Foldseek 3Di:
DPPVVVVVVVVVVVVVVVPDDDDDPDPFDWDADPRRTFDDPDWGWDQDPVRDIDDDCCRVLVSNQWDWDADPVVRDIDTHHDDPPPPPPPPD/DPPVVVVVVVVVVVVVVVPDDDPDPDDFDWDADPRRTFDDPDWGWDQDPVRDIDDDCCRVLVSNQWDWDADPVVRDIDTHHDDPPPPPPPPD